Protein AF-A0A1H9B492-F1 (afdb_monomer)

Sequence (91 aa):
MNEIKSPRLIHTQAGRAIELPSDFELPAQFDQPEAEISVVRAGDQLIIRARPKDAAAAPKTFREVLDRMESIDVEWPDVDEGLLPLDDIKL

Solvent-accessible surface area (backbone atoms only — not comparable to full-atom values): 6519 Å² total; per-residue (Å²): 135,95,75,82,90,76,69,50,80,44,80,51,100,91,48,76,49,74,57,77,58,92,85,61,86,70,60,75,60,65,76,39,98,79,46,42,73,47,79,45,78,57,89,95,42,80,48,76,43,64,41,72,56,85,90,73,57,79,66,90,44,76,66,54,48,58,76,66,55,77,87,80,93,67,86,77,74,72,86,63,71,88,59,73,79,79,75,85,76,86,127

Radius of gyration: 26.48 Å; Cα contacts (8 Å, |Δi|>4): 58; chains: 1; bounding box: 44×40×74 Å

pLDDT: mean 80.6, std 9.24, range [50.81, 93.56]

Nearest PDB structures (foldseek):
  9h6d-assembly1_D  TM=5.333E-01  e=1.111E-02  Escherichia coli KLY
  2mfk-assembly1_A  TM=3.468E-01  e=2.527E+00  Blomia tropicalis
  8yb4-assembly1_C  TM=3.610E-01  e=2.872E+00  Arabidopsis thaliana
  6ue8-assembly1_D  TM=2.719E-01  e=9.063E+00  Homo sapiens

Mean predicted aligned error: 14.47 Å

Foldseek 3Di:
DQDDPDWDWDADPVGIDTDDDPPRDDDPLVVDPPFDWDWDDDPPDIDIDTDDPPVPDDDPDPVSVVVPDDDDPDDDDPPCVPPDPPDPPDD

Secondary structure (DSSP, 8-state):
----SS-EEEEETTEEEEEPPTTS---TTTSSTT-EEEEEEETTEEEEEEEPPTTTSPPSSHHHHHHTSPP-------TTTTPPPPP----

Structure (mmCIF, N/CA/C/O backbone):
data_AF-A0A1H9B492-F1
#
_entry.id   AF-A0A1H9B492-F1
#
loop_
_atom_site.group_PDB
_atom_site.id
_atom_site.type_symbol
_atom_site.label_atom_id
_atom_site.label_alt_id
_atom_site.label_comp_id
_atom_site.label_asym_id
_atom_site.lab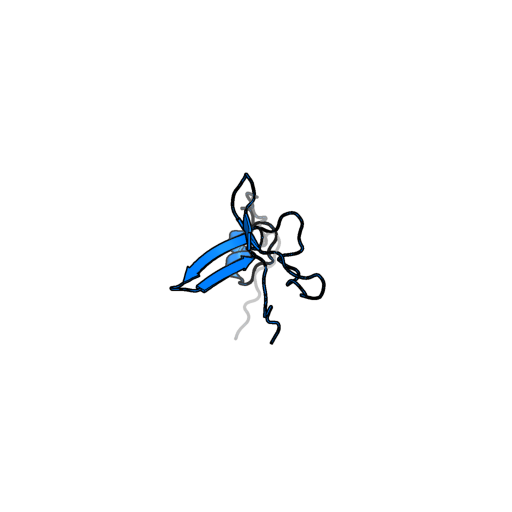el_entity_id
_atom_site.label_seq_id
_atom_site.pdbx_PDB_ins_code
_atom_site.Cartn_x
_atom_site.Cartn_y
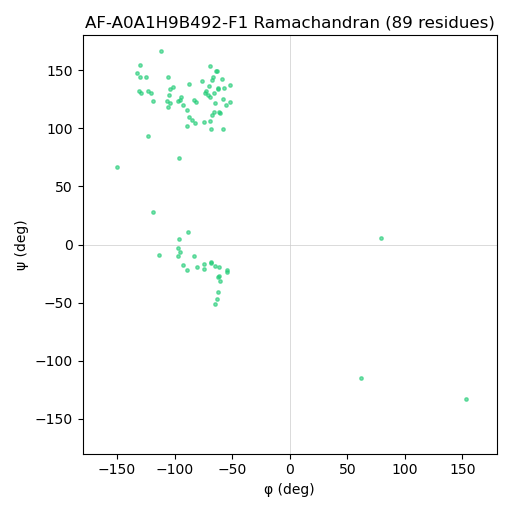_atom_site.Cartn_z
_atom_site.occupancy
_atom_site.B_iso_or_equiv
_atom_site.auth_seq_id
_atom_site.auth_comp_id
_atom_site.auth_asym_id
_atom_site.auth_atom_id
_atom_site.pdbx_PDB_model_num
ATOM 1 N N . MET A 1 1 ? -6.327 -16.122 12.352 1.00 53.94 1 MET A N 1
ATOM 2 C CA . MET A 1 1 ? -7.120 -14.881 12.237 1.00 53.94 1 MET A CA 1
ATOM 3 C C . MET A 1 1 ? -6.515 -13.900 13.224 1.00 53.94 1 MET A C 1
ATOM 5 O O . MET A 1 1 ? -6.527 -14.203 14.409 1.00 53.94 1 MET A O 1
ATOM 9 N N . ASN A 1 2 ? -5.856 -12.848 12.732 1.00 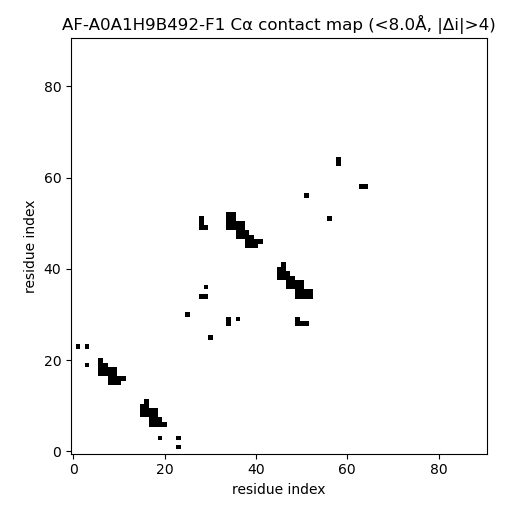65.81 2 ASN A N 1
ATOM 10 C CA . ASN A 1 2 ? -5.151 -11.874 13.569 1.00 65.81 2 ASN A CA 1
ATOM 11 C C . ASN A 1 2 ? -6.152 -10.763 13.930 1.00 65.81 2 ASN A C 1
ATOM 13 O O . ASN A 1 2 ? -6.516 -9.969 13.067 1.00 65.81 2 ASN A O 1
ATOM 17 N N . GLU A 1 3 ? -6.697 -10.785 15.147 1.00 76.88 3 GLU A N 1
ATOM 18 C CA . GLU A 1 3 ? -7.767 -9.882 15.597 1.00 76.88 3 GLU A CA 1
ATOM 19 C C . GLU A 1 3 ? -7.380 -9.233 16.930 1.00 76.88 3 GLU A C 1
ATOM 21 O O . GLU A 1 3 ? -7.027 -9.925 17.887 1.00 76.88 3 GLU A O 1
ATOM 26 N N . ILE A 1 4 ? -7.497 -7.904 17.013 1.00 77.81 4 ILE A N 1
ATOM 27 C CA . ILE A 1 4 ? -7.303 -7.160 18.261 1.00 77.81 4 ILE A CA 1
ATOM 28 C C . ILE A 1 4 ? -8.623 -7.167 19.028 1.00 77.81 4 ILE A C 1
ATOM 30 O O . ILE A 1 4 ? -9.567 -6.468 18.671 1.00 77.81 4 ILE A O 1
ATOM 34 N N . LYS A 1 5 ? -8.685 -7.936 20.115 1.00 74.88 5 LYS A N 1
ATOM 35 C CA . LYS A 1 5 ? -9.913 -8.093 20.916 1.00 74.88 5 LYS A CA 1
ATOM 36 C C . LYS A 1 5 ? -10.258 -6.880 21.784 1.00 74.88 5 LYS A C 1
ATOM 38 O O . LYS A 1 5 ? -11.368 -6.789 22.301 1.00 74.88 5 LYS A O 1
ATOM 43 N N . SER A 1 6 ? -9.314 -5.970 22.018 1.00 76.31 6 SER A N 1
ATOM 44 C CA . SER A 1 6 ? -9.517 -4.813 22.905 1.00 76.31 6 SER A CA 1
ATOM 45 C C . SER A 1 6 ? -8.684 -3.603 22.471 1.00 76.31 6 SER A C 1
ATOM 47 O O . SER A 1 6 ? -7.757 -3.212 23.182 1.00 76.31 6 SER A O 1
ATOM 49 N N . PRO A 1 7 ? -8.976 -3.006 21.302 1.00 80.81 7 PRO A N 1
ATOM 50 C CA . PRO A 1 7 ? -8.276 -1.807 20.861 1.00 80.81 7 PRO A CA 1
ATOM 51 C C . PRO A 1 7 ? -8.632 -0.619 21.764 1.00 80.81 7 PRO A C 1
ATOM 53 O O . PRO A 1 7 ? -9.784 -0.452 22.174 1.00 80.81 7 PRO A O 1
ATOM 56 N N . ARG A 1 8 ? -7.648 0.237 22.056 1.00 84.69 8 ARG A N 1
ATOM 57 C CA . ARG A 1 8 ? -7.882 1.502 22.763 1.00 84.69 8 ARG A CA 1
ATOM 58 C C . ARG A 1 8 ? -8.046 2.632 21.757 1.00 84.69 8 ARG A C 1
ATOM 60 O O . ARG A 1 8 ? -7.165 2.873 20.935 1.00 84.69 8 ARG A O 1
ATOM 67 N N . LEU A 1 9 ? -9.173 3.337 21.847 1.00 86.56 9 LEU A N 1
ATOM 68 C CA . LEU A 1 9 ? -9.397 4.581 21.117 1.00 86.56 9 LEU A CA 1
ATOM 69 C C . LEU A 1 9 ? -8.901 5.753 21.965 1.00 86.56 9 LEU A C 1
ATOM 71 O O . LEU A 1 9 ? -9.449 6.043 23.029 1.00 86.56 9 LEU A O 1
ATOM 75 N N . ILE A 1 10 ? -7.882 6.441 21.472 1.00 90.75 10 ILE A N 1
ATOM 76 C CA . ILE A 1 10 ? -7.272 7.595 22.123 1.00 90.75 10 ILE A CA 1
ATOM 77 C C . ILE A 1 10 ? -7.787 8.861 21.441 1.00 90.75 10 ILE A C 1
ATOM 79 O O . ILE A 1 10 ? -7.857 8.945 20.214 1.00 90.75 10 ILE A O 1
ATOM 83 N N . HIS A 1 11 ? -8.149 9.858 22.243 1.00 87.69 11 HIS A N 1
ATOM 84 C CA . HIS A 1 11 ? -8.490 11.191 21.757 1.00 87.69 11 HIS A CA 1
ATOM 85 C C . HIS A 1 11 ? -7.261 12.085 21.893 1.00 87.69 11 HIS A C 1
ATOM 87 O O . HIS A 1 11 ? -6.703 12.217 22.981 1.00 87.69 11 HIS A O 1
ATOM 93 N N . THR A 1 12 ? -6.829 12.674 20.785 1.00 88.56 12 THR A N 1
ATOM 94 C CA . THR A 1 12 ? -5.683 13.583 20.728 1.00 88.56 12 THR A CA 1
ATOM 95 C C . THR A 1 12 ? -6.170 14.997 20.424 1.00 88.56 12 THR A C 1
ATOM 97 O O . THR A 1 12 ? -7.310 15.199 20.010 1.00 88.56 12 THR A O 1
ATOM 100 N N . GLN A 1 13 ? -5.307 16.000 20.597 1.00 83.00 13 GLN A N 1
ATOM 101 C CA . GLN A 1 13 ? -5.653 17.382 20.233 1.00 83.00 13 GLN A CA 1
ATOM 102 C C . GLN A 1 13 ? -5.954 17.542 18.732 1.00 83.00 13 GLN A C 1
ATOM 104 O O . GLN A 1 13 ? -6.723 18.419 18.354 1.00 83.00 13 GLN A O 1
ATOM 109 N N . ALA A 1 14 ? -5.377 16.680 17.888 1.00 83.31 14 ALA A N 1
ATOM 110 C CA . ALA A 1 14 ? -5.541 16.704 16.437 1.00 83.31 14 ALA A CA 1
ATOM 111 C C . ALA A 1 14 ? -6.639 15.752 15.919 1.00 83.31 14 ALA A C 1
ATOM 113 O O . ALA A 1 14 ? -6.934 15.765 14.725 1.00 83.31 14 ALA A O 1
ATOM 114 N N . GLY A 1 15 ? -7.246 14.917 16.775 1.00 88.81 15 GLY A N 1
ATOM 115 C CA . GLY A 1 15 ? -8.285 13.978 16.352 1.00 88.81 15 GLY A CA 1
ATOM 116 C C . GLY A 1 15 ? -8.400 12.721 17.216 1.00 88.81 15 GLY A C 1
ATOM 117 O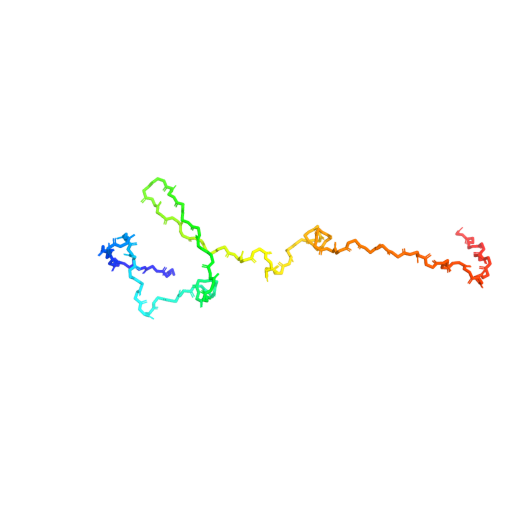 O . GLY A 1 15 ? -8.491 12.782 18.442 1.00 88.81 15 GLY A O 1
ATOM 118 N N . ARG A 1 16 ? -8.468 11.558 16.561 1.00 89.50 16 ARG A N 1
ATOM 119 C CA . ARG A 1 16 ? -8.622 10.240 17.196 1.00 89.50 16 ARG A CA 1
ATOM 120 C C . ARG A 1 16 ? -7.576 9.273 16.657 1.00 89.50 16 ARG A C 1
ATOM 122 O O . ARG A 1 16 ? -7.270 9.314 15.470 1.00 89.50 16 ARG A O 1
ATOM 129 N N . ALA A 1 17 ? -7.082 8.391 17.514 1.00 88.56 17 ALA A N 1
ATOM 130 C CA . ALA A 1 17 ? -6.112 7.359 17.170 1.00 88.56 17 ALA A CA 1
ATOM 131 C C . ALA A 1 17 ? -6.542 6.005 17.743 1.00 88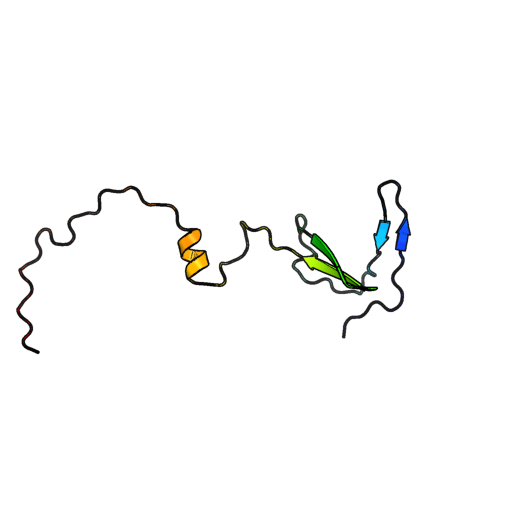.56 17 ALA A C 1
ATOM 133 O O . ALA A 1 17 ? -7.159 5.947 18.806 1.00 88.56 17 ALA A O 1
ATOM 134 N N . ILE A 1 18 ? -6.208 4.924 17.041 1.00 87.62 18 ILE A N 1
ATOM 135 C CA . ILE A 1 18 ? -6.351 3.554 17.540 1.00 87.62 18 ILE A CA 1
ATOM 136 C C . ILE A 1 18 ? -4.950 3.052 17.861 1.00 87.62 18 ILE A C 1
ATOM 138 O O . ILE A 1 18 ? -4.081 3.064 16.993 1.00 87.62 18 ILE A O 1
ATOM 142 N N . GLU A 1 19 ? -4.736 2.630 19.101 1.00 85.06 19 GLU A N 1
ATOM 143 C CA . GLU A 1 19 ? -3.482 2.007 19.508 1.00 85.06 19 GLU A CA 1
ATOM 144 C C . GLU A 1 19 ? -3.492 0.529 19.109 1.00 85.06 19 GLU A C 1
ATOM 146 O O . GLU A 1 19 ? -4.391 -0.226 19.494 1.00 85.06 19 GLU A O 1
ATOM 151 N N . LEU A 1 20 ? -2.499 0.134 18.312 1.00 84.88 20 LEU A N 1
ATOM 152 C CA . LEU A 1 20 ? -2.257 -1.257 17.954 1.00 84.88 20 LEU A CA 1
ATOM 153 C C . LEU A 1 20 ? -1.218 -1.818 18.936 1.00 84.88 20 LEU A C 1
ATOM 155 O O . LEU A 1 20 ? -0.169 -1.194 19.111 1.00 84.88 20 LEU A O 1
ATOM 159 N N . PRO A 1 21 ? -1.497 -2.945 19.611 1.00 83.12 21 PRO A N 1
ATOM 160 C CA . PRO A 1 21 ? -0.547 -3.524 20.548 1.00 83.12 21 PRO A CA 1
ATOM 161 C C . PRO A 1 21 ? 0.672 -4.084 19.804 1.00 83.12 21 PRO A C 1
ATOM 163 O O . PRO A 1 21 ? 0.598 -4.430 18.627 1.00 83.12 21 PRO A O 1
ATOM 166 N N . SER A 1 22 ? 1.817 -4.149 20.484 1.00 80.25 22 SER A N 1
ATOM 167 C CA . SER A 1 22 ? 3.109 -4.463 19.856 1.00 80.25 22 SER A CA 1
ATOM 168 C C . SER A 1 22 ? 3.236 -5.900 19.339 1.00 80.25 22 SER A C 1
ATOM 170 O O . SER A 1 22 ? 4.154 -6.197 18.585 1.00 80.25 22 SER A O 1
ATOM 172 N N . ASP A 1 23 ? 2.357 -6.802 19.776 1.00 83.06 23 ASP A N 1
ATOM 173 C CA . ASP A 1 23 ? 2.244 -8.179 19.288 1.00 83.06 23 ASP A CA 1
ATOM 174 C C . ASP A 1 23 ? 1.397 -8.291 18.008 1.00 83.06 23 ASP A C 1
ATOM 176 O O . ASP A 1 23 ? 1.367 -9.346 17.371 1.00 83.06 23 ASP A O 1
ATOM 180 N N . PHE A 1 24 ? 0.716 -7.214 17.612 1.00 83.25 24 PHE A N 1
ATOM 181 C CA . PHE A 1 24 ? -0.066 -7.180 16.391 1.00 83.25 24 PHE A CA 1
ATOM 182 C C . PHE A 1 24 ? 0.830 -6.901 15.184 1.00 83.25 24 PHE A C 1
ATOM 184 O O . PHE A 1 24 ? 1.250 -5.772 14.934 1.00 83.25 24 PHE A O 1
ATOM 191 N N . GLU A 1 25 ? 1.094 -7.947 14.406 1.00 81.38 25 GLU A N 1
ATOM 192 C CA . GLU A 1 25 ? 1.855 -7.837 13.165 1.00 81.38 25 GLU A CA 1
ATOM 193 C C . GLU A 1 25 ? 1.079 -7.033 12.108 1.00 81.38 25 GLU A C 1
ATOM 195 O O . GLU A 1 25 ? 0.047 -7.468 11.582 1.00 81.38 25 GLU A O 1
ATOM 200 N N . LEU A 1 26 ? 1.590 -5.839 11.802 1.00 82.06 26 LEU A N 1
ATOM 201 C CA . LEU A 1 26 ? 1.096 -5.012 10.712 1.00 82.06 26 LEU A CA 1
ATOM 202 C C . LEU A 1 26 ? 1.582 -5.561 9.365 1.00 82.06 26 LEU A C 1
ATOM 204 O O . LEU A 1 26 ? 2.744 -5.948 9.237 1.00 82.06 26 LEU A O 1
ATOM 208 N N . PRO A 1 27 ? 0.739 -5.552 8.318 1.00 81.44 27 PRO A N 1
ATOM 209 C CA . PRO A 1 27 ? 1.212 -5.858 6.978 1.00 81.44 27 PRO A CA 1
ATOM 210 C C . PRO A 1 27 ? 2.321 -4.882 6.570 1.00 81.44 27 PRO A C 1
ATOM 212 O O . PRO A 1 27 ? 2.219 -3.686 6.838 1.00 81.44 27 PRO A O 1
ATOM 215 N N . ALA A 1 28 ? 3.336 -5.373 5.856 1.00 81.44 28 ALA A N 1
ATOM 216 C CA . ALA A 1 28 ? 4.525 -4.600 5.482 1.00 81.44 28 ALA A CA 1
ATOM 217 C C . ALA A 1 28 ? 4.228 -3.278 4.747 1.00 81.44 28 ALA A C 1
ATOM 219 O O . ALA A 1 28 ? 5.063 -2.383 4.725 1.00 81.44 28 ALA A O 1
ATOM 220 N N . GLN A 1 29 ? 3.053 -3.137 4.128 1.00 80.25 29 GLN A N 1
ATOM 221 C CA . GLN A 1 29 ? 2.632 -1.901 3.465 1.00 80.25 29 GLN A CA 1
ATOM 222 C C . GLN A 1 29 ? 2.230 -0.787 4.448 1.00 80.25 29 GLN A C 1
ATOM 224 O O . GLN A 1 29 ? 2.226 0.373 4.054 1.00 80.25 29 GLN A O 1
ATOM 229 N N . PHE A 1 30 ? 1.876 -1.122 5.693 1.00 80.75 30 PHE A N 1
ATOM 230 C CA . PHE A 1 30 ? 1.537 -0.162 6.752 1.00 80.75 30 PHE A CA 1
ATOM 231 C C . PHE A 1 30 ? 2.753 0.293 7.564 1.00 80.75 30 PHE A C 1
ATOM 233 O O . PHE A 1 30 ? 2.699 1.359 8.164 1.00 80.75 30 PHE A O 1
ATOM 240 N N . ASP A 1 31 ? 3.831 -0.493 7.571 1.00 74.44 31 ASP A N 1
ATOM 241 C CA . ASP A 1 31 ? 5.051 -0.223 8.347 1.00 74.44 31 ASP A CA 1
ATOM 242 C C . ASP A 1 31 ? 6.072 0.642 7.576 1.00 74.44 31 ASP A C 1
ATOM 244 O O . ASP A 1 31 ? 7.229 0.797 7.959 1.00 74.44 31 ASP A O 1
ATOM 248 N N . GLN A 1 32 ? 5.658 1.209 6.437 1.00 77.06 32 GLN A N 1
ATOM 249 C CA . GLN A 1 32 ? 6.497 2.103 5.643 1.00 77.06 32 GLN A CA 1
ATOM 250 C C . GLN A 1 32 ? 6.352 3.545 6.150 1.00 77.06 32 GLN A C 1
ATOM 252 O O . GLN A 1 32 ? 5.227 3.997 6.373 1.00 77.06 32 GLN A O 1
ATOM 257 N N . PRO A 1 33 ? 7.451 4.317 6.258 1.00 69.12 33 PRO A N 1
ATOM 258 C CA . PRO A 1 33 ? 7.421 5.684 6.789 1.00 69.12 33 PRO A CA 1
ATOM 259 C C . PRO A 1 33 ? 6.555 6.657 5.971 1.00 69.12 33 PRO A C 1
ATOM 261 O O . PRO A 1 33 ? 6.131 7.683 6.493 1.00 69.12 33 PRO A O 1
ATOM 264 N N . GLU A 1 34 ? 6.261 6.331 4.709 1.00 71.19 34 GLU A N 1
ATOM 265 C CA . GLU A 1 34 ? 5.394 7.113 3.817 1.00 71.19 34 GLU A CA 1
ATOM 266 C C . GLU A 1 34 ? 4.157 6.323 3.353 1.00 71.19 34 GLU A C 1
ATOM 268 O O . GLU A 1 34 ? 3.653 6.537 2.250 1.00 71.19 34 GLU A O 1
ATOM 273 N N . ALA A 1 35 ? 3.681 5.366 4.156 1.00 71.00 35 ALA A N 1
ATOM 274 C CA . ALA A 1 35 ? 2.481 4.607 3.824 1.00 71.00 35 ALA A CA 1
ATOM 275 C C . ALA A 1 35 ? 1.265 5.542 3.707 1.00 71.00 35 ALA A C 1
ATOM 277 O O . ALA A 1 35 ? 0.795 6.111 4.694 1.00 71.00 35 ALA A O 1
ATOM 278 N N . GLU A 1 36 ? 0.712 5.679 2.502 1.00 79.94 36 GLU A N 1
ATOM 279 C CA . GLU A 1 36 ? -0.593 6.309 2.339 1.00 79.94 36 GLU A CA 1
ATOM 280 C C . GLU A 1 36 ? -1.672 5.354 2.850 1.00 79.94 36 GLU A C 1
ATOM 282 O O . GLU A 1 36 ? -1.699 4.173 2.505 1.00 79.94 36 GLU A O 1
ATOM 287 N N . ILE A 1 37 ? -2.596 5.851 3.668 1.00 85.38 37 ILE A N 1
ATOM 288 C CA . ILE A 1 37 ? -3.668 5.038 4.241 1.00 85.38 37 ILE A CA 1
ATOM 289 C C . ILE A 1 37 ? -5.011 5.611 3.802 1.00 85.38 37 ILE A C 1
ATOM 291 O O . ILE A 1 37 ? -5.282 6.799 3.951 1.00 85.38 37 ILE A O 1
ATOM 295 N N . SER A 1 38 ? -5.882 4.745 3.289 1.00 87.00 38 SER A N 1
ATOM 296 C CA . SER A 1 38 ? -7.283 5.071 3.026 1.00 87.00 38 SER A CA 1
ATOM 297 C C . SER A 1 38 ? -8.173 4.444 4.095 1.00 87.00 38 SER A C 1
ATOM 299 O O . SER A 1 38 ? -8.019 3.271 4.441 1.00 87.00 38 SER A O 1
ATOM 301 N N . VAL A 1 39 ? -9.115 5.229 4.617 1.00 87.50 39 VAL A N 1
ATOM 302 C CA . VAL A 1 39 ? -10.092 4.785 5.618 1.00 87.50 39 VAL A CA 1
ATOM 303 C C . VAL A 1 39 ? -11.483 4.930 5.022 1.00 87.50 39 VAL A C 1
ATOM 305 O O . VAL A 1 39 ? -11.872 6.016 4.599 1.00 87.50 39 VAL A O 1
ATOM 308 N N . VAL A 1 40 ? -12.239 3.834 4.979 1.00 90.25 40 VAL A N 1
ATOM 309 C CA . VAL A 1 40 ? -13.601 3.807 4.435 1.00 90.25 40 VAL A CA 1
ATOM 310 C C . VAL A 1 40 ? -14.559 3.293 5.499 1.00 90.25 40 VAL A C 1
ATOM 312 O O . VAL A 1 40 ? -14.313 2.256 6.114 1.00 90.25 40 VAL A O 1
ATOM 315 N N . ARG A 1 41 ? -15.675 3.999 5.699 1.00 93.12 41 ARG A N 1
ATOM 316 C CA . ARG A 1 41 ? -16.784 3.516 6.527 1.00 93.12 41 ARG A CA 1
ATOM 317 C C . ARG A 1 41 ? -17.682 2.602 5.697 1.00 93.12 41 ARG A C 1
ATOM 319 O O . ARG A 1 41 ? -18.197 3.022 4.665 1.00 93.12 41 ARG A O 1
ATOM 326 N N . ALA A 1 42 ? -17.896 1.383 6.173 1.00 92.19 42 ALA A N 1
ATOM 327 C CA . ALA A 1 42 ? -18.820 0.415 5.595 1.00 92.19 42 ALA A CA 1
ATOM 328 C C . ALA A 1 42 ? -19.830 0.001 6.675 1.00 92.19 42 ALA A C 1
ATOM 330 O O . ALA A 1 42 ? -19.555 -0.869 7.498 1.00 92.19 42 ALA A O 1
ATOM 331 N N . GLY A 1 43 ? -20.981 0.681 6.716 1.00 93.56 43 GLY A N 1
ATOM 332 C CA . GLY A 1 43 ? -21.969 0.510 7.786 1.00 93.56 43 GLY A CA 1
ATOM 333 C C . GLY A 1 43 ? -21.398 0.898 9.154 1.00 93.56 43 GLY A C 1
ATOM 334 O O . GLY A 1 43 ? -21.036 2.062 9.373 1.00 93.56 43 GLY A O 1
ATOM 335 N N . ASP A 1 44 ? -21.287 -0.092 10.039 1.00 91.19 44 ASP A N 1
ATOM 336 C CA . ASP A 1 44 ? -20.727 0.039 11.392 1.00 91.19 44 ASP A CA 1
ATOM 337 C C . ASP A 1 44 ? -19.243 -0.348 11.476 1.00 91.19 44 ASP A C 1
ATOM 339 O O . ASP A 1 44 ? -18.650 -0.347 12.553 1.00 91.19 44 ASP A O 1
ATOM 343 N N . GLN A 1 45 ? -18.619 -0.662 10.339 1.00 88.88 45 GLN A N 1
ATOM 344 C CA . GLN A 1 45 ? -17.211 -1.029 10.262 1.00 88.88 45 GLN A CA 1
ATOM 345 C C . GLN A 1 45 ? -16.372 0.110 9.675 1.00 88.88 45 GLN A C 1
ATOM 347 O O . GLN A 1 45 ? -16.791 0.819 8.754 1.00 88.88 45 GLN A O 1
ATOM 352 N N . LEU A 1 46 ? -15.149 0.257 10.187 1.00 87.88 46 LEU A N 1
ATOM 353 C CA . LEU A 1 46 ? -14.095 1.056 9.568 1.00 87.88 46 LEU A CA 1
ATOM 354 C C . LEU A 1 46 ? -13.098 0.109 8.904 1.00 87.88 46 LEU A C 1
ATOM 356 O O . LEU A 1 46 ? -12.514 -0.747 9.563 1.00 87.88 46 LEU A O 1
ATOM 360 N N . ILE A 1 47 ? -12.911 0.270 7.597 1.00 89.31 47 ILE A N 1
ATOM 361 C CA . ILE A 1 47 ? -11.963 -0.511 6.807 1.00 89.31 47 ILE A CA 1
ATOM 362 C C . ILE A 1 47 ? -10.765 0.380 6.495 1.00 89.31 47 ILE A C 1
ATOM 364 O O . ILE A 1 47 ? -10.908 1.402 5.822 1.00 89.31 47 ILE A O 1
ATOM 368 N N . ILE A 1 48 ? -9.590 -0.030 6.967 1.00 87.94 48 ILE A N 1
ATOM 369 C CA . ILE A 1 48 ? -8.321 0.669 6.762 1.00 87.94 48 ILE A CA 1
ATOM 370 C C . ILE A 1 48 ? -7.513 -0.099 5.710 1.00 87.94 48 ILE A C 1
ATOM 372 O O . ILE A 1 48 ? -7.344 -1.312 5.823 1.00 87.94 48 ILE A O 1
ATOM 376 N N . ARG A 1 49 ? -7.028 0.587 4.670 1.00 86.75 49 ARG A N 1
ATOM 377 C CA . ARG A 1 49 ? -6.210 -0.010 3.601 1.00 86.75 49 ARG A CA 1
ATOM 378 C C . ARG A 1 49 ? -4.958 0.819 3.351 1.00 86.75 49 ARG A C 1
ATOM 380 O O . ARG A 1 49 ? -5.076 2.026 3.143 1.00 86.75 49 ARG A O 1
ATOM 387 N N . ALA A 1 50 ? -3.803 0.164 3.280 1.00 84.94 50 ALA A N 1
ATOM 388 C CA . ALA A 1 50 ? -2.589 0.770 2.753 1.00 84.94 50 ALA A CA 1
ATOM 389 C C . ALA A 1 50 ? -2.746 0.981 1.240 1.00 84.94 50 ALA A C 1
ATOM 391 O O . ALA A 1 50 ? -3.104 0.058 0.500 1.00 84.94 50 ALA A O 1
ATOM 392 N N . ARG A 1 51 ? -2.514 2.208 0.787 1.00 74.88 51 ARG A N 1
ATOM 393 C CA . ARG A 1 51 ? -2.380 2.565 -0.618 1.00 74.88 51 ARG A CA 1
ATOM 394 C C . ARG A 1 51 ? -0.891 2.501 -0.943 1.00 74.88 51 ARG A C 1
ATOM 396 O O . ARG A 1 51 ? -0.104 3.197 -0.304 1.00 74.88 51 ARG A O 1
ATOM 403 N N . PRO A 1 52 ? -0.471 1.657 -1.894 1.00 61.41 52 PRO A N 1
ATOM 404 C CA . PRO A 1 52 ? 0.884 1.772 -2.392 1.00 61.41 52 PRO A CA 1
ATOM 405 C C . PRO A 1 52 ? 1.023 3.149 -3.050 1.00 61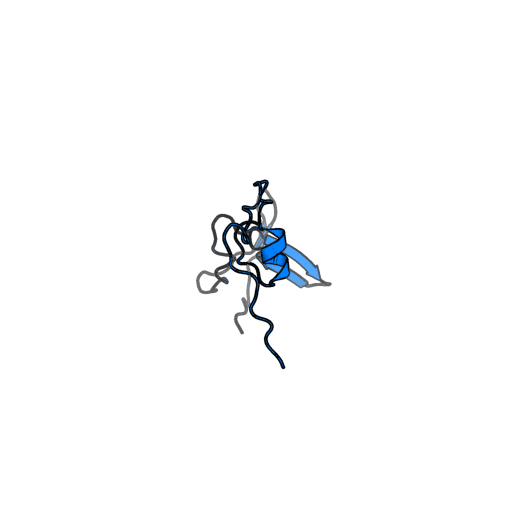.41 52 PRO A C 1
ATOM 407 O O . PRO A 1 52 ? 0.135 3.560 -3.794 1.00 61.41 52 PRO A O 1
ATOM 410 N N . LYS A 1 53 ? 2.118 3.861 -2.771 1.00 60.12 53 LYS A N 1
ATOM 411 C CA . LYS A 1 53 ? 2.443 5.114 -3.460 1.00 60.12 53 LYS A CA 1
ATOM 412 C C . LYS A 1 53 ? 2.467 4.815 -4.963 1.00 60.12 53 LYS A C 1
ATOM 414 O O . LYS A 1 53 ? 3.231 3.947 -5.392 1.00 60.12 53 LYS A O 1
ATOM 419 N N . ASP A 1 54 ? 1.618 5.487 -5.742 1.00 54.94 54 ASP A N 1
ATOM 420 C CA . ASP A 1 54 ? 1.340 5.155 -7.153 1.00 54.94 54 ASP A CA 1
ATOM 421 C C . ASP A 1 54 ? 2.612 5.084 -8.030 1.00 54.94 54 ASP A C 1
ATOM 423 O O . ASP A 1 54 ? 2.650 4.361 -9.024 1.00 54.94 54 ASP A O 1
ATOM 427 N N . ALA A 1 55 ? 3.693 5.754 -7.617 1.00 50.81 55 ALA A N 1
ATOM 428 C CA . ALA A 1 55 ? 4.986 5.747 -8.300 1.00 50.81 55 ALA A CA 1
ATOM 429 C C . ALA A 1 55 ? 5.882 4.516 -8.019 1.00 50.81 55 ALA A C 1
ATOM 431 O O . ALA A 1 55 ? 6.798 4.254 -8.792 1.00 50.81 55 ALA A O 1
ATOM 432 N N . ALA A 1 56 ? 5.658 3.758 -6.937 1.00 51.69 56 ALA A N 1
ATOM 433 C CA . ALA A 1 56 ? 6.577 2.699 -6.481 1.00 51.69 56 ALA A CA 1
ATOM 434 C C . ALA A 1 56 ? 6.008 1.270 -6.574 1.00 51.69 56 ALA A C 1
ATOM 436 O O . ALA A 1 56 ? 6.737 0.297 -6.382 1.00 51.69 56 ALA A O 1
ATOM 437 N N . ALA A 1 57 ? 4.715 1.107 -6.865 1.00 60.75 57 ALA A N 1
ATOM 438 C CA . ALA A 1 57 ? 4.126 -0.218 -7.046 1.00 60.75 57 ALA A CA 1
ATOM 439 C C . ALA A 1 57 ? 4.614 -0.848 -8.355 1.00 60.75 57 ALA A C 1
ATOM 441 O O . ALA A 1 57 ? 4.465 -0.230 -9.408 1.00 60.75 57 ALA A O 1
ATOM 442 N N . ALA A 1 58 ? 5.129 -2.079 -8.323 1.00 68.19 58 ALA A N 1
ATOM 443 C CA . ALA A 1 58 ? 5.385 -2.838 -9.547 1.00 68.19 58 ALA A CA 1
ATOM 444 C C . ALA A 1 58 ? 4.078 -2.972 -10.364 1.00 68.19 58 ALA A C 1
ATOM 446 O O . ALA A 1 58 ? 3.029 -3.247 -9.769 1.00 68.19 58 ALA A O 1
ATOM 447 N N . PRO A 1 59 ? 4.113 -2.753 -11.691 1.00 75.06 59 PRO A N 1
ATOM 448 C CA . PRO A 1 59 ? 2.926 -2.865 -12.531 1.00 75.06 59 PRO A CA 1
ATOM 449 C C . PRO A 1 59 ? 2.392 -4.301 -12.485 1.00 75.06 59 PRO A C 1
ATOM 451 O O . PRO A 1 59 ? 3.151 -5.267 -12.574 1.00 75.06 59 PRO A O 1
ATOM 454 N N . LYS A 1 60 ? 1.079 -4.448 -12.313 1.00 81.00 60 LYS A N 1
ATOM 455 C CA . LYS A 1 60 ? 0.396 -5.746 -12.184 1.00 81.00 60 LYS A CA 1
ATOM 456 C C . LYS A 1 60 ? -0.107 -6.279 -13.517 1.00 81.00 60 LYS A C 1
ATOM 458 O O . LYS A 1 60 ? -0.421 -7.463 -13.625 1.00 81.00 60 LYS A O 1
ATOM 463 N N . THR A 1 61 ? -0.212 -5.413 -14.519 1.00 84.19 61 THR A N 1
ATOM 464 C CA . THR A 1 61 ? -0.701 -5.755 -15.853 1.00 84.19 61 THR A CA 1
ATOM 465 C C . THR A 1 61 ? 0.256 -5.252 -16.924 1.00 84.19 61 THR A C 1
ATOM 467 O O . THR A 1 61 ? 0.962 -4.265 -16.734 1.00 84.19 61 THR A O 1
ATOM 470 N N . PHE A 1 62 ? 0.250 -5.909 -18.086 1.00 84.44 62 PHE A N 1
ATOM 471 C CA . PHE A 1 62 ? 1.033 -5.456 -19.238 1.00 84.44 62 PHE A CA 1
ATOM 472 C C . PHE A 1 62 ? 0.618 -4.050 -19.700 1.00 84.44 62 PHE A C 1
ATOM 474 O O . PHE A 1 62 ? 1.452 -3.264 -20.129 1.00 84.44 62 PHE A O 1
ATOM 481 N N . ARG A 1 63 ? -0.662 -3.694 -19.533 1.00 86.62 63 ARG A N 1
ATOM 482 C CA . ARG A 1 63 ? -1.164 -2.348 -19.822 1.00 86.62 63 ARG A CA 1
ATOM 483 C C . ARG A 1 63 ? -0.515 -1.286 -18.931 1.00 86.62 63 ARG A C 1
ATOM 485 O O . ARG A 1 63 ? -0.038 -0.287 -19.447 1.00 86.62 63 ARG A O 1
ATOM 492 N N . GLU A 1 64 ? -0.436 -1.534 -17.624 1.00 82.50 64 GLU A N 1
ATOM 493 C CA . GLU A 1 64 ? 0.222 -0.622 -16.677 1.00 82.50 64 GLU A CA 1
ATOM 494 C C . GLU A 1 64 ? 1.716 -0.437 -16.965 1.00 82.50 64 GLU A C 1
ATOM 496 O O . GLU A 1 64 ? 2.272 0.605 -16.636 1.00 82.50 64 GLU A O 1
ATOM 501 N N . VAL A 1 65 ? 2.378 -1.436 -17.559 1.00 86.44 65 VAL A N 1
ATOM 502 C CA . VAL A 1 65 ? 3.762 -1.291 -18.032 1.00 86.44 65 VAL A CA 1
ATOM 503 C C . VAL A 1 65 ? 3.820 -0.273 -19.168 1.00 86.44 65 VAL A C 1
ATOM 505 O O . VAL A 1 65 ? 4.603 0.667 -19.086 1.00 86.44 65 VAL A O 1
ATOM 508 N N . LEU A 1 66 ? 2.973 -0.433 -20.191 1.00 87.19 66 LEU A N 1
ATOM 509 C CA . LEU A 1 66 ? 2.936 0.456 -21.357 1.00 87.19 66 LEU A CA 1
ATOM 510 C C . LEU A 1 66 ? 2.567 1.895 -20.977 1.00 87.19 66 LEU A C 1
ATOM 512 O O . LEU A 1 66 ? 3.195 2.826 -21.465 1.00 87.19 66 LEU A O 1
ATOM 516 N N . ASP A 1 67 ? 1.611 2.074 -20.061 1.00 86.06 67 ASP A N 1
ATOM 517 C CA . ASP A 1 67 ? 1.175 3.395 -19.586 1.00 86.06 67 ASP A CA 1
ATOM 518 C C . ASP A 1 67 ? 2.286 4.156 -18.826 1.00 86.06 67 ASP A C 1
ATOM 520 O O . ASP A 1 67 ? 2.203 5.372 -18.663 1.00 86.06 67 ASP A O 1
ATOM 524 N N . ARG A 1 68 ? 3.325 3.456 -18.346 1.00 85.06 68 ARG A N 1
ATOM 525 C CA . ARG A 1 68 ? 4.483 4.041 -17.646 1.00 85.06 68 ARG A CA 1
ATOM 526 C C . ARG A 1 68 ? 5.694 4.272 -18.544 1.00 85.06 68 ARG A C 1
ATOM 528 O O . ARG A 1 68 ? 6.665 4.866 -18.080 1.00 85.06 68 ARG A O 1
ATOM 535 N N . MET A 1 69 ? 5.686 3.764 -19.774 1.00 86.69 69 MET A N 1
ATOM 536 C CA . MET A 1 69 ? 6.795 3.974 -20.699 1.00 86.69 69 MET A CA 1
ATOM 537 C C . MET A 1 69 ? 6.765 5.412 -21.211 1.00 86.69 69 MET A C 1
ATOM 539 O O . MET A 1 69 ? 5.734 5.899 -21.670 1.00 86.69 69 MET A O 1
ATOM 543 N N . GLU A 1 70 ? 7.907 6.091 -21.141 1.00 84.94 70 GLU A N 1
ATOM 544 C CA . GLU A 1 70 ? 8.057 7.405 -21.757 1.00 84.94 70 GLU A CA 1
ATOM 545 C C . GLU A 1 70 ? 7.988 7.282 -23.283 1.00 84.94 70 GLU A C 1
ATOM 547 O O . GLU A 1 70 ? 8.460 6.306 -23.875 1.00 84.94 70 GLU A O 1
ATOM 552 N N . SER A 1 71 ? 7.396 8.287 -23.930 1.00 84.06 71 SER A N 1
ATOM 553 C CA . SER A 1 71 ? 7.426 8.391 -25.383 1.00 84.06 71 SER A CA 1
ATOM 554 C C . SER A 1 71 ? 8.864 8.602 -25.841 1.00 84.06 71 SER A C 1
ATOM 556 O O . SER A 1 71 ? 9.501 9.584 -25.459 1.00 84.06 71 SER A O 1
ATOM 558 N N . ILE A 1 72 ? 9.357 7.699 -26.679 1.00 84.00 72 ILE A N 1
ATOM 559 C CA . ILE A 1 72 ? 10.658 7.850 -27.317 1.00 84.00 72 ILE A CA 1
ATOM 560 C C . ILE A 1 72 ? 10.446 8.656 -28.600 1.00 84.00 72 ILE A C 1
ATOM 562 O O . ILE A 1 72 ? 9.854 8.155 -29.553 1.00 84.00 72 ILE A O 1
ATOM 566 N N . ASP A 1 73 ? 10.922 9.899 -28.607 1.00 82.44 73 ASP A N 1
ATOM 567 C CA . ASP A 1 73 ? 10.954 10.757 -29.795 1.00 82.44 73 ASP A CA 1
ATOM 568 C C . ASP A 1 73 ? 12.338 10.656 -30.449 1.00 82.44 73 ASP A C 1
ATOM 570 O O . ASP A 1 73 ? 13.213 11.502 -30.263 1.00 82.44 73 ASP A O 1
ATOM 574 N N . VAL A 1 74 ? 12.576 9.529 -31.122 1.00 86.12 74 VAL A N 1
ATOM 575 C CA . VAL A 1 74 ? 13.789 9.291 -31.910 1.00 86.12 74 VAL A CA 1
ATOM 576 C C . VAL A 1 74 ? 13.402 8.923 -33.330 1.00 86.12 74 VAL A C 1
ATOM 578 O O . VAL A 1 74 ? 12.414 8.222 -33.560 1.00 86.12 74 VAL A O 1
ATOM 581 N N . GLU A 1 75 ? 14.206 9.379 -34.282 1.00 88.19 75 GLU A N 1
ATOM 582 C CA . GLU A 1 75 ? 14.122 8.903 -35.654 1.00 88.19 75 GLU A CA 1
ATOM 583 C C . GLU A 1 75 ? 14.523 7.424 -35.660 1.00 88.19 75 GLU A C 1
ATOM 585 O O . GLU A 1 75 ? 15.641 7.063 -35.282 1.00 88.19 75 GLU A O 1
ATOM 590 N N . TRP A 1 76 ? 13.565 6.554 -35.982 1.00 86.50 76 TRP A N 1
AT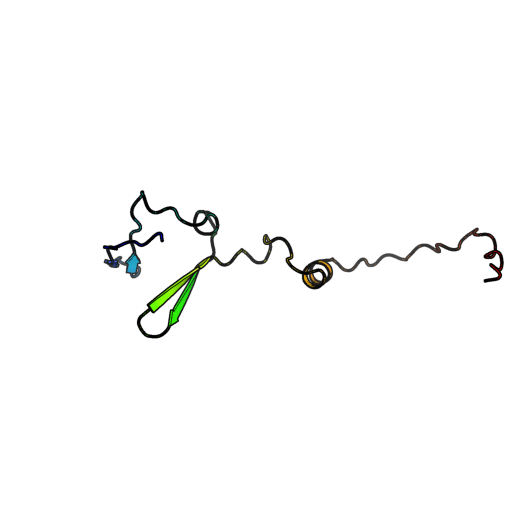OM 591 C CA . TRP A 1 76 ? 13.817 5.121 -36.037 1.00 86.50 76 TRP A CA 1
ATOM 592 C C . TRP A 1 76 ? 14.796 4.831 -37.178 1.00 86.50 76 TRP A C 1
ATOM 594 O O . TRP A 1 76 ? 14.576 5.319 -38.288 1.00 86.50 76 TRP A O 1
ATOM 604 N N . PRO A 1 77 ? 15.867 4.056 -36.929 1.00 87.31 77 PRO A N 1
ATOM 605 C CA . PRO A 1 77 ? 16.799 3.695 -37.983 1.00 87.31 77 PRO A CA 1
ATOM 606 C C . PRO A 1 77 ? 16.086 2.860 -39.047 1.00 87.31 77 PRO A C 1
ATOM 608 O O . PRO A 1 77 ? 15.169 2.095 -38.734 1.00 87.31 77 PRO A O 1
ATOM 611 N N . ASP A 1 78 ? 16.541 2.980 -40.291 1.00 85.62 78 ASP A N 1
ATOM 612 C CA . ASP A 1 78 ? 16.117 2.084 -41.359 1.00 85.62 78 ASP A CA 1
ATOM 613 C C . ASP A 1 78 ? 16.692 0.687 -41.085 1.00 85.62 78 ASP A C 1
ATOM 615 O O . ASP A 1 78 ? 17.873 0.414 -41.298 1.00 85.62 78 ASP A O 1
ATOM 619 N N . VAL A 1 79 ? 15.854 -0.189 -40.530 1.00 83.12 79 VAL A N 1
ATOM 620 C CA . VAL A 1 79 ? 16.227 -1.570 -40.190 1.00 83.12 79 VAL A CA 1
ATOM 621 C C . VAL A 1 79 ? 16.469 -2.432 -41.427 1.00 83.12 79 VAL A C 1
ATOM 623 O O . VAL A 1 79 ? 17.067 -3.500 -41.302 1.00 83.12 79 VAL A O 1
ATOM 626 N N . ASP A 1 80 ? 16.028 -1.961 -42.594 1.00 82.06 80 ASP A N 1
ATOM 627 C CA . ASP A 1 80 ? 16.166 -2.646 -43.870 1.00 82.06 80 ASP A CA 1
ATOM 628 C C . ASP A 1 80 ? 17.384 -2.143 -44.669 1.00 82.06 80 ASP A C 1
ATOM 630 O O . ASP A 1 80 ? 17.708 -2.700 -45.724 1.00 82.06 80 ASP A O 1
ATOM 634 N N . GLU A 1 81 ? 18.112 -1.135 -44.167 1.00 85.75 81 GLU A N 1
ATOM 635 C CA . GLU A 1 81 ? 19.286 -0.584 -44.843 1.00 85.75 81 GLU A CA 1
ATOM 636 C C . GLU A 1 81 ? 20.373 -1.658 -45.016 1.00 85.75 81 GLU A C 1
ATOM 638 O O . GLU A 1 81 ? 20.974 -2.164 -44.066 1.00 85.75 81 GLU A O 1
ATOM 643 N N . GLY A 1 82 ? 20.644 -2.017 -46.272 1.00 80.00 82 GLY A N 1
ATOM 644 C CA . GLY A 1 82 ? 21.655 -3.015 -46.617 1.00 80.00 82 GLY A CA 1
ATOM 645 C C . GLY A 1 82 ? 21.214 -4.469 -46.432 1.00 80.00 82 GLY A C 1
ATOM 646 O O . GLY A 1 82 ? 22.036 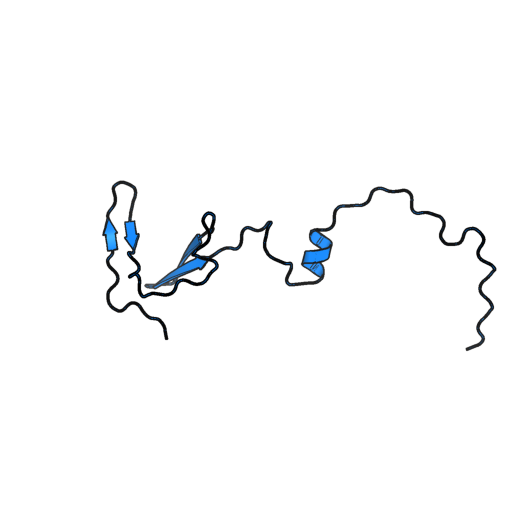-5.366 -46.643 1.00 80.00 82 GLY A O 1
ATOM 647 N N . LEU A 1 83 ? 19.945 -4.730 -46.093 1.00 82.38 83 LEU A N 1
ATOM 648 C CA . LEU A 1 83 ? 19.407 -6.086 -46.139 1.00 82.38 83 LEU A CA 1
ATOM 649 C C . LEU A 1 83 ? 19.257 -6.546 -47.593 1.00 82.38 83 LEU A C 1
ATOM 651 O O . LEU A 1 83 ? 18.807 -5.813 -48.476 1.00 82.38 83 LEU A O 1
ATOM 655 N N . LEU A 1 84 ? 19.656 -7.793 -47.846 1.00 82.62 84 LEU A N 1
ATOM 656 C CA . LEU A 1 84 ? 19.330 -8.463 -49.099 1.00 82.62 84 LEU A CA 1
ATOM 657 C C . LEU A 1 84 ? 17.805 -8.629 -49.188 1.00 82.62 84 LEU A C 1
ATOM 659 O O . LEU A 1 84 ? 17.154 -8.773 -48.149 1.00 82.62 84 LEU A O 1
ATOM 663 N N . PRO A 1 85 ? 17.225 -8.623 -50.402 1.00 80.62 85 PRO A N 1
ATOM 664 C CA . PRO A 1 85 ? 15.810 -8.922 -50.565 1.00 80.62 85 PRO A CA 1
ATOM 665 C C . PRO A 1 85 ? 15.482 -10.241 -49.863 1.00 80.62 85 PRO A C 1
ATOM 667 O O . PRO A 1 85 ? 16.259 -11.193 -49.946 1.00 80.62 85 PRO A O 1
ATOM 670 N N . LEU A 1 86 ? 14.349 -10.271 -49.157 1.00 76.00 86 LEU A N 1
ATOM 671 C CA . LEU A 1 86 ? 13.848 -11.489 -48.529 1.00 76.00 86 LEU A CA 1
ATOM 672 C C . LEU A 1 86 ? 13.807 -12.589 -49.593 1.00 76.00 86 LEU A C 1
ATOM 674 O O . LEU A 1 86 ? 13.161 -12.419 -50.628 1.00 76.00 86 LEU A O 1
ATOM 678 N N . ASP A 1 87 ? 14.507 -13.697 -49.349 1.00 77.38 87 ASP A N 1
ATOM 679 C CA . ASP A 1 87 ? 14.349 -14.878 -50.187 1.00 77.38 87 ASP A CA 1
ATOM 680 C C . ASP A 1 87 ? 12.873 -15.286 -50.127 1.00 77.38 87 ASP A C 1
ATOM 682 O O . ASP A 1 87 ? 12.320 -15.463 -49.038 1.00 77.38 87 ASP A O 1
ATOM 686 N N . ASP A 1 88 ? 12.224 -15.414 -51.286 1.00 76.75 88 ASP A N 1
ATOM 687 C CA . ASP A 1 88 ? 10.850 -15.906 -51.376 1.00 76.75 88 ASP A CA 1
ATOM 688 C C . ASP A 1 88 ? 10.780 -17.306 -50.745 1.00 76.75 88 ASP A C 1
ATOM 690 O O . ASP A 1 88 ? 11.121 -18.321 -51.365 1.00 76.75 88 ASP A O 1
ATOM 694 N N . ILE A 1 89 ? 10.327 -17.383 -49.493 1.00 72.44 89 ILE A N 1
ATOM 695 C CA . ILE A 1 89 ? 10.060 -18.657 -48.834 1.00 72.44 89 ILE A CA 1
ATOM 696 C C . ILE A 1 89 ? 8.765 -19.199 -49.435 1.00 72.44 89 ILE A C 1
ATOM 698 O O . ILE A 1 89 ? 7.667 -18.730 -49.133 1.00 72.44 89 ILE A O 1
ATOM 702 N N . LYS A 1 90 ? 8.890 -20.211 -50.297 1.00 71.50 90 LYS A N 1
ATOM 703 C CA . 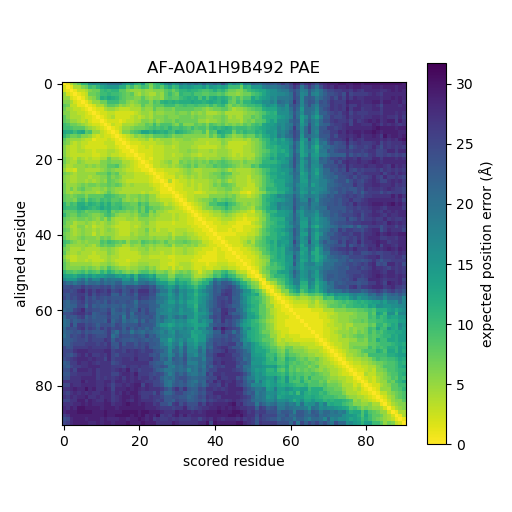LYS A 1 90 ? 7.747 -21.011 -50.748 1.00 71.50 90 LYS A CA 1
ATOM 704 C C . LYS A 1 90 ? 7.246 -21.854 -49.573 1.00 71.50 90 LYS A C 1
ATOM 706 O O . LYS A 1 90 ? 7.917 -22.811 -49.189 1.00 71.50 90 LYS A O 1
ATOM 711 N N . LEU A 1 91 ? 6.105 -21.458 -49.009 1.00 65.31 91 LEU A N 1
ATOM 712 C CA . LEU A 1 91 ? 5.335 -22.234 -48.029 1.00 65.31 91 LEU A CA 1
ATOM 713 C C . LEU A 1 91 ? 4.636 -23.430 -48.686 1.00 65.31 91 LEU A C 1
ATOM 715 O O . LEU A 1 91 ? 4.151 -23.273 -49.832 1.00 65.31 91 LEU A O 1
#